Protein AF-A0A0G1S3M0-F1 (afdb_monomer)

Nearest PDB structures (foldseek):
  1oz9-assembly1_A  TM=9.250E-01  e=3.727E-05  Aquifex aeolicus
  1xm5-assembly1_A  TM=8.396E-01  e=1.867E-04  Escherichia coli
  1xax-assembly1_A  TM=6.428E-01  e=8.009E-03  Haemophilus influenzae
  8sps-assembly1_M  TM=9.446E-01  e=9.217E+00  Homo sapiens

Radius of gyration: 14.16 Å; Cα contacts (8 Å, |Δi|>4): 96; chains: 1; bounding box: 29×24×42 Å

pLDDT: mean 88.84, std 9.28, range [47.5, 98.06]

Sequence (77 aa):
MKKLHKQYMETDETTDVLSFPLEFDRVYPDGITRLGDIAVCVPVAERQARENGRSIQEEINFLVRHGAMHLLGVHHE

Organism: NCBI:txid1618364

Foldseek 3Di:
DQVCCCVPVVDSDDDQKDADADDQPDQDPVRDGDLGDMDGDQVVLVVVCVVVVHDSVVSVVVRVVVNVCVSVVNDDD

Secondary structure (DSSP, 8-state):
-HHHHHHHSSS----SEEEEEPPTT---TT-----EEEEE-HHHHHHHHHHTT--HHHHHHHHHHHHHHHHTT----

Solvent-accessible surface area (backbone atoms only — not comparable to full-atom values): 4601 Å² total; per-residue (Å²): 96,44,70,54,31,37,74,76,65,78,36,86,53,76,68,51,63,46,59,48,62,43,67,84,86,62,82,46,96,84,74,61,85,62,50,58,49,72,51,72,30,62,76,47,35,50,51,49,8,60,77,69,76,45,54,56,67,58,35,49,51,50,47,50,54,54,30,51,36,46,43,70,71,50,76,80,132

Mean predicted aligned error: 4.79 Å

Structure (mmCIF, N/CA/C/O backbone):
data_AF-A0A0G1S3M0-F1
#
_entry.id   AF-A0A0G1S3M0-F1
#
loop_
_atom_site.group_PDB
_atom_site.id
_atom_site.type_symbol
_atom_site.label_atom_id
_atom_site.label_alt_id
_atom_site.label_comp_id
_atom_site.label_asym_id
_atom_site.label_entity_id
_atom_site.label_seq_id
_atom_site.pdbx_PDB_ins_code
_atom_site.Cartn_x
_atom_site.Cartn_y
_atom_site.Cartn_z
_atom_site.occupancy
_atom_site.B_iso_or_equiv
_atom_site.auth_seq_id
_atom_site.auth_comp_id
_atom_site.auth_asym_id
_atom_site.auth_atom_id
_atom_site.pdbx_PDB_model_num
ATOM 1 N N . MET A 1 1 ? -12.674 -0.057 -1.969 1.00 86.12 1 MET A N 1
ATOM 2 C CA . MET A 1 1 ? -11.874 -1.193 -1.473 1.00 86.12 1 MET A CA 1
ATOM 3 C C . MET A 1 1 ? -12.578 -2.528 -1.657 1.00 86.12 1 MET A C 1
ATOM 5 O O . MET A 1 1 ? -12.126 -3.286 -2.493 1.00 86.12 1 MET A O 1
ATOM 9 N N . LYS A 1 2 ? -13.724 -2.785 -1.012 1.00 79.94 2 LYS A N 1
ATOM 10 C CA . LYS A 1 2 ? -14.480 -4.047 -1.152 1.00 79.94 2 LYS A CA 1
ATOM 11 C C . LYS A 1 2 ? -14.686 -4.533 -2.604 1.00 79.94 2 LYS A C 1
ATOM 13 O O . LYS A 1 2 ? -14.431 -5.687 -2.912 1.00 79.94 2 LYS A O 1
ATOM 18 N N . LYS A 1 3 ? -15.044 -3.628 -3.530 1.00 83.00 3 LYS A N 1
ATOM 19 C CA . LYS A 1 3 ? -15.136 -3.941 -4.973 1.00 83.00 3 LYS A CA 1
ATOM 20 C C . LYS A 1 3 ? -13.801 -4.402 -5.582 1.00 83.00 3 LYS A C 1
ATOM 22 O O . LYS A 1 3 ? -13.805 -5.330 -6.376 1.00 83.00 3 LYS A O 1
ATOM 27 N N . LEU A 1 4 ? -12.689 -3.754 -5.220 1.00 81.62 4 LEU A N 1
ATOM 28 C CA . LEU A 1 4 ? -11.350 -4.125 -5.693 1.00 81.62 4 LEU A CA 1
ATOM 29 C C . LEU A 1 4 ? -10.939 -5.480 -5.115 1.00 81.62 4 LEU A C 1
ATOM 31 O O . LEU A 1 4 ? -10.515 -6.348 -5.860 1.00 81.62 4 LEU A O 1
ATOM 35 N N . HIS A 1 5 ? -11.146 -5.693 -3.817 1.00 86.12 5 HIS A N 1
ATOM 36 C CA . HIS A 1 5 ? -10.839 -6.966 -3.171 1.00 86.12 5 HIS A CA 1
ATOM 37 C C . HIS A 1 5 ? -11.611 -8.124 -3.811 1.00 86.12 5 HIS A C 1
ATOM 39 O O . HIS A 1 5 ? -11.018 -9.103 -4.239 1.00 86.12 5 HIS A O 1
ATOM 45 N N . LYS A 1 6 ? -12.920 -7.955 -4.028 1.00 82.81 6 LYS A N 1
ATOM 46 C CA . LYS A 1 6 ? -13.730 -8.951 -4.733 1.00 82.81 6 LYS A CA 1
ATOM 47 C C . LYS A 1 6 ? -13.249 -9.212 -6.163 1.00 82.81 6 LYS A C 1
ATOM 49 O O . LYS A 1 6 ? -13.299 -10.345 -6.621 1.00 82.81 6 LYS A O 1
ATOM 54 N N . GLN A 1 7 ? -12.832 -8.167 -6.877 1.00 85.81 7 GLN A N 1
ATOM 55 C CA . GLN A 1 7 ? -12.411 -8.271 -8.274 1.00 85.81 7 GLN A CA 1
ATOM 56 C C . GLN A 1 7 ? -11.023 -8.907 -8.439 1.00 85.81 7 GLN A C 1
ATOM 58 O O . GLN A 1 7 ? -10.802 -9.577 -9.439 1.00 85.81 7 GLN A O 1
ATOM 63 N N . TYR A 1 8 ? -10.104 -8.681 -7.498 1.00 83.31 8 TYR A N 1
ATOM 64 C CA . TYR A 1 8 ? -8.690 -9.045 -7.649 1.00 83.31 8 TYR A CA 1
ATOM 65 C C . TYR A 1 8 ? -8.190 -10.100 -6.650 1.00 83.31 8 TYR A C 1
ATOM 67 O O . TYR A 1 8 ? -7.164 -10.712 -6.907 1.00 83.31 8 TYR A O 1
ATOM 75 N N . MET A 1 9 ? -8.900 -10.324 -5.542 1.00 80.44 9 MET A N 1
ATOM 76 C CA . MET A 1 9 ? -8.571 -11.304 -4.491 1.00 80.44 9 MET A CA 1
ATOM 77 C C . MET A 1 9 ? -9.680 -12.353 -4.295 1.00 80.44 9 MET A C 1
ATOM 79 O O . MET A 1 9 ? -9.649 -13.099 -3.321 1.00 80.44 9 MET A O 1
ATOM 83 N N . GLU A 1 10 ? -10.700 -12.364 -5.168 1.00 78.44 10 GLU A N 1
ATOM 84 C CA . GLU A 1 10 ? -11.834 -13.314 -5.201 1.00 78.44 10 GLU A CA 1
ATOM 85 C C . GLU A 1 10 ? -12.590 -13.509 -3.869 1.00 78.44 10 GLU A C 1
ATOM 87 O O . GLU A 1 10 ? -13.363 -14.449 -3.690 1.00 78.44 10 GLU A O 1
ATOM 92 N N . THR A 1 11 ? -12.427 -12.576 -2.934 1.00 71.12 11 THR A N 1
ATOM 93 C CA . THR A 1 11 ? -12.978 -12.627 -1.577 1.00 71.12 11 THR A CA 1
ATOM 94 C C . THR A 1 11 ? -13.672 -11.304 -1.258 1.00 71.12 11 THR A C 1
ATOM 96 O O . THR A 1 11 ? -13.210 -10.226 -1.636 1.00 71.12 11 THR A O 1
ATOM 99 N N . ASP A 1 12 ? -14.816 -11.358 -0.568 1.00 74.94 12 ASP A N 1
ATOM 100 C CA . ASP A 1 12 ? -15.659 -10.175 -0.297 1.00 74.94 12 ASP A CA 1
ATOM 101 C C . ASP A 1 12 ? -15.245 -9.400 0.971 1.00 74.94 12 ASP A C 1
ATOM 103 O O . ASP A 1 12 ? -16.033 -8.658 1.566 1.00 74.94 12 ASP A O 1
ATOM 107 N N . GLU A 1 13 ? -14.000 -9.580 1.400 1.00 73.44 13 GLU A N 1
ATOM 1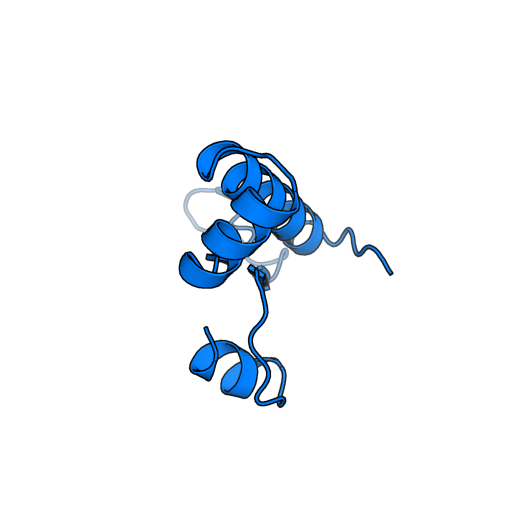08 C CA . GLU A 1 13 ? -13.445 -8.937 2.583 1.00 73.44 13 GLU A CA 1
ATOM 109 C C . GLU A 1 13 ? -12.975 -7.505 2.287 1.00 73.44 13 GLU A C 1
ATOM 111 O O . GLU A 1 13 ? -12.823 -7.069 1.142 1.00 73.44 13 GLU A O 1
ATOM 116 N N . THR A 1 14 ? -12.816 -6.708 3.342 1.00 78.38 14 THR A N 1
ATOM 117 C CA . THR A 1 14 ? -12.239 -5.364 3.238 1.00 78.38 14 THR A CA 1
ATOM 118 C C . THR A 1 14 ? -10.871 -5.378 3.890 1.00 78.38 14 THR A C 1
ATOM 120 O O . THR A 1 14 ? -10.784 -5.516 5.105 1.00 78.38 14 THR A O 1
ATOM 123 N N . THR A 1 15 ? -9.835 -5.188 3.079 1.00 85.56 15 THR A N 1
ATOM 124 C CA . THR A 1 15 ? -8.459 -5.010 3.549 1.00 85.56 15 THR A CA 1
ATOM 125 C C . THR A 1 15 ? -8.104 -3.527 3.722 1.00 85.56 15 THR A C 1
ATOM 127 O O . THR A 1 15 ? -8.829 -2.633 3.263 1.00 85.56 15 THR A O 1
ATOM 130 N N . ASP A 1 16 ? -6.997 -3.260 4.401 1.00 89.12 16 ASP A N 1
ATOM 131 C CA . ASP A 1 16 ? -6.421 -1.935 4.620 1.00 89.12 16 ASP A CA 1
ATOM 132 C C . ASP A 1 16 ? -5.655 -1.415 3.393 1.00 89.12 16 ASP A C 1
ATOM 134 O O . ASP A 1 16 ? -5.828 -0.251 3.009 1.00 89.12 16 ASP A O 1
ATOM 138 N N . VAL A 1 17 ? -4.887 -2.276 2.725 1.00 93.69 17 VAL A N 1
ATOM 139 C CA . VAL A 1 17 ? -4.085 -1.947 1.542 1.00 93.69 17 VAL A CA 1
ATOM 140 C C . VAL A 1 17 ? -4.104 -3.068 0.496 1.00 93.69 17 VAL A C 1
ATOM 142 O O . VAL A 1 17 ? -4.139 -4.252 0.815 1.00 93.69 17 VAL A O 1
ATOM 145 N N . LEU A 1 18 ? -4.087 -2.681 -0.781 1.00 92.69 18 LEU A N 1
ATOM 146 C CA . LEU A 1 18 ? -3.864 -3.567 -1.925 1.00 92.69 18 LEU A CA 1
ATOM 147 C C . LEU A 1 18 ? -2.708 -3.032 -2.769 1.00 92.69 18 LEU A C 1
ATOM 149 O O . LEU A 1 18 ? -2.644 -1.828 -3.028 1.00 92.69 18 LEU A O 1
ATOM 153 N N . SER A 1 19 ? -1.854 -3.937 -3.241 1.00 93.31 19 SER A N 1
ATOM 154 C CA . SER A 1 19 ? -0.764 -3.643 -4.173 1.00 93.31 19 SER A CA 1
ATOM 155 C C . SER A 1 19 ? -1.015 -4.337 -5.507 1.00 93.31 19 SER A C 1
ATOM 157 O O . SER A 1 19 ? -1.305 -5.531 -5.543 1.00 93.31 19 SER A O 1
ATOM 159 N N . PHE A 1 20 ? -0.884 -3.592 -6.601 1.00 91.88 20 PHE A N 1
ATOM 160 C CA . PHE A 1 20 ? -1.080 -4.063 -7.969 1.00 91.88 20 PHE A CA 1
ATOM 161 C C . PHE A 1 20 ? 0.245 -3.941 -8.726 1.00 91.88 20 PHE A C 1
ATOM 163 O O . PHE A 1 20 ? 0.507 -2.880 -9.298 1.00 91.88 20 PHE A O 1
ATOM 170 N N . PRO A 1 21 ? 1.110 -4.970 -8.691 1.00 90.12 21 PRO A N 1
ATOM 171 C CA . PRO A 1 21 ? 2.400 -4.922 -9.363 1.00 90.12 21 PRO A CA 1
ATOM 172 C C . PRO A 1 21 ? 2.230 -4.859 -10.880 1.00 90.12 21 PRO A C 1
ATOM 174 O O . PRO A 1 21 ? 1.373 -5.529 -11.457 1.00 90.12 21 PRO A O 1
ATOM 177 N N . LEU A 1 22 ? 3.067 -4.050 -11.525 1.00 88.25 22 LEU A N 1
ATOM 178 C CA . LEU A 1 22 ? 3.266 -4.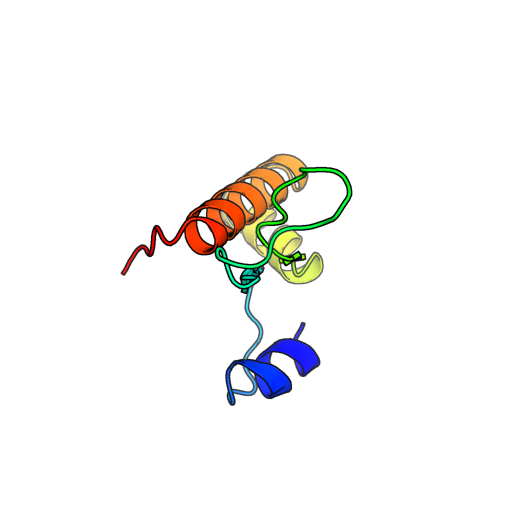095 -12.969 1.00 88.25 22 LEU A CA 1
ATOM 179 C C . LEU A 1 22 ? 4.410 -5.053 -13.300 1.00 88.25 22 LEU A C 1
ATOM 181 O O . LEU A 1 22 ? 5.300 -5.295 -12.487 1.00 88.25 22 LEU A O 1
ATOM 185 N N . GLU A 1 23 ? 4.386 -5.590 -14.516 1.00 78.75 23 GLU A N 1
ATOM 186 C CA . GLU A 1 23 ? 5.438 -6.480 -14.998 1.00 78.75 23 GLU A CA 1
ATOM 187 C C . GLU A 1 23 ? 6.782 -5.732 -15.054 1.00 78.75 23 GLU A C 1
ATOM 189 O O . GLU A 1 23 ? 6.908 -4.687 -15.700 1.00 78.75 23 GLU A O 1
ATOM 194 N N . PHE A 1 24 ? 7.786 -6.261 -14.350 1.00 71.31 24 PHE A N 1
ATOM 195 C CA . PHE A 1 24 ? 9.110 -5.643 -14.219 1.00 71.31 24 PHE A CA 1
ATOM 196 C C . PHE A 1 24 ? 9.901 -5.580 -15.532 1.00 71.31 24 PHE A C 1
ATOM 198 O O . PHE A 1 24 ? 10.821 -4.774 -15.658 1.00 71.31 24 PHE A O 1
ATOM 205 N N . ASP A 1 25 ? 9.571 -6.432 -16.497 1.00 74.25 25 ASP A N 1
ATOM 206 C CA . ASP A 1 25 ? 10.209 -6.520 -17.811 1.00 74.25 25 ASP A CA 1
ATOM 207 C C . ASP A 1 25 ? 9.655 -5.501 -18.820 1.00 74.25 25 ASP A C 1
ATOM 209 O O . ASP A 1 25 ? 10.229 -5.308 -19.897 1.00 74.25 25 ASP A O 1
ATOM 213 N N . ARG A 1 26 ? 8.582 -4.780 -18.471 1.00 81.06 26 ARG A N 1
ATOM 214 C CA . ARG A 1 26 ? 8.039 -3.720 -19.316 1.00 81.06 26 ARG A CA 1
ATOM 215 C C . ARG A 1 26 ? 8.926 -2.473 -19.275 1.00 81.06 26 ARG A C 1
AT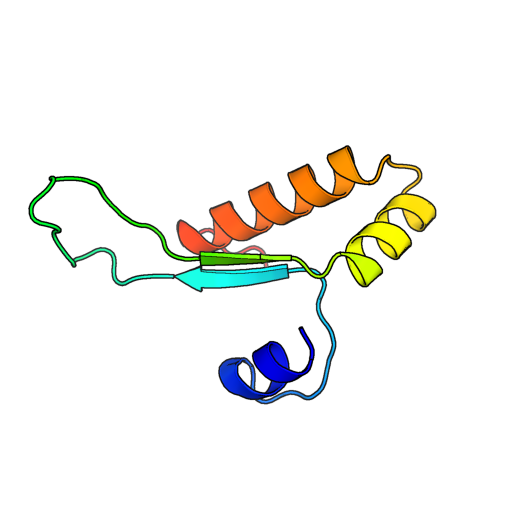OM 217 O O . ARG A 1 26 ? 8.947 -1.719 -18.303 1.00 81.06 26 ARG A O 1
ATOM 224 N N 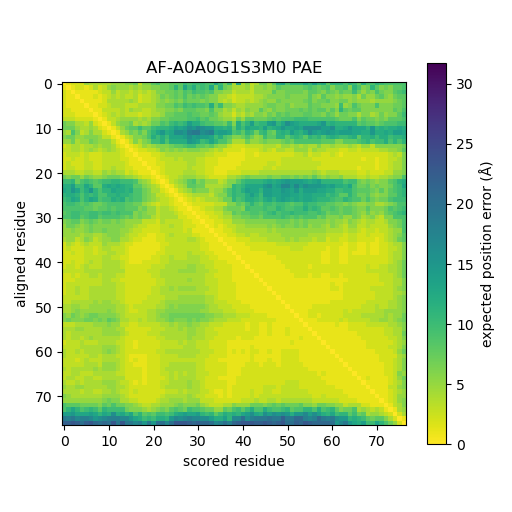. VAL A 1 27 ? 9.576 -2.190 -20.402 1.00 82.75 27 VAL A N 1
ATOM 225 C CA . VAL A 1 27 ? 10.349 -0.958 -20.613 1.00 82.75 27 VAL A CA 1
ATOM 226 C C . VAL A 1 27 ? 9.450 0.141 -21.175 1.00 82.75 27 VAL A C 1
ATOM 228 O O . VAL A 1 27 ? 8.829 -0.019 -22.226 1.00 82.75 27 VAL A O 1
ATOM 231 N N . TYR A 1 28 ? 9.399 1.279 -20.486 1.00 86.19 28 TYR A N 1
ATOM 232 C CA . TYR A 1 28 ? 8.665 2.455 -20.944 1.00 86.19 28 TYR A CA 1
ATOM 233 C C . TYR A 1 28 ? 9.582 3.416 -21.724 1.00 86.19 28 TYR A C 1
ATOM 235 O O . TYR A 1 28 ? 10.769 3.510 -21.404 1.00 86.19 28 TYR A O 1
ATOM 243 N N . PRO A 1 29 ? 9.063 4.163 -22.722 1.00 90.06 29 PRO A N 1
ATOM 244 C CA . PRO A 1 29 ? 9.879 5.037 -23.579 1.00 90.06 29 PRO A CA 1
ATOM 245 C C . PRO A 1 29 ? 10.636 6.153 -22.848 1.00 90.06 29 PRO A C 1
ATOM 247 O O . PRO A 1 29 ? 11.612 6.677 -23.375 1.00 90.06 29 PRO A O 1
ATOM 250 N N . ASP A 1 30 ? 10.184 6.529 -21.652 1.00 94.00 30 ASP A N 1
ATOM 251 C CA . ASP A 1 30 ? 10.816 7.539 -20.800 1.00 94.00 30 ASP A CA 1
ATOM 252 C C . ASP A 1 30 ? 11.950 6.983 -19.924 1.00 94.00 30 ASP A C 1
ATOM 254 O O . ASP A 1 30 ? 12.589 7.739 -19.197 1.00 94.00 30 ASP A O 1
ATOM 258 N N . GLY A 1 31 ? 12.208 5.672 -19.979 1.00 89.00 31 GLY A N 1
ATOM 259 C CA . GLY A 1 31 ? 13.214 5.007 -19.152 1.00 89.00 31 GLY A CA 1
ATOM 260 C C . GLY A 1 31 ? 12.842 4.920 -17.669 1.00 89.00 31 GLY A C 1
ATOM 261 O O . GLY A 1 31 ? 13.694 4.572 -16.855 1.00 89.00 31 GLY A O 1
ATOM 262 N N . ILE A 1 32 ? 11.594 5.231 -17.297 1.00 89.25 32 ILE A N 1
ATOM 263 C CA . ILE A 1 32 ? 11.135 5.207 -15.906 1.00 89.25 32 ILE A CA 1
ATOM 264 C C . ILE A 1 32 ? 10.488 3.856 -15.601 1.00 89.25 32 ILE A C 1
ATOM 266 O O . ILE A 1 32 ? 9.449 3.494 -16.166 1.00 89.25 32 ILE A O 1
ATOM 270 N N . THR A 1 33 ? 11.069 3.135 -14.643 1.00 87.50 33 THR A N 1
ATOM 271 C CA . THR A 1 33 ? 10.473 1.918 -14.087 1.00 87.50 33 THR A CA 1
ATOM 272 C C . THR A 1 33 ? 9.205 2.259 -13.312 1.00 87.50 33 THR A C 1
ATOM 274 O O . THR A 1 33 ? 9.214 3.103 -12.416 1.00 87.50 33 THR A O 1
ATOM 277 N N . ARG A 1 34 ? 8.107 1.573 -13.631 1.00 89.75 34 ARG A N 1
ATOM 278 C CA . ARG A 1 34 ? 6.829 1.694 -12.923 1.00 89.75 34 ARG A CA 1
ATOM 279 C C . ARG A 1 34 ? 6.575 0.394 -12.175 1.00 89.75 34 ARG A C 1
ATOM 281 O O . ARG A 1 34 ? 6.424 -0.640 -12.810 1.00 89.75 34 ARG A O 1
ATOM 288 N N . LEU A 1 35 ? 6.543 0.464 -10.846 1.00 91.00 35 LEU A N 1
ATOM 289 C CA . LEU A 1 35 ? 6.359 -0.711 -9.986 1.00 91.00 35 LEU A CA 1
ATOM 290 C C . LEU A 1 35 ? 4.901 -1.184 -9.939 1.00 91.00 35 LEU A C 1
ATOM 292 O O . LEU A 1 35 ? 4.643 -2.362 -9.719 1.00 91.00 35 LEU A O 1
ATOM 296 N N . GLY A 1 36 ? 3.958 -0.266 -10.153 1.00 92.94 36 GLY A N 1
ATOM 297 C CA . GLY A 1 36 ? 2.527 -0.527 -10.079 1.00 92.94 36 GLY A CA 1
ATOM 298 C C . GLY A 1 36 ? 1.808 0.443 -9.157 1.00 92.94 36 GLY A C 1
ATOM 299 O O . GLY A 1 36 ? 2.319 1.528 -8.873 1.00 92.94 36 GLY A O 1
ATOM 300 N N . ASP A 1 37 ? 0.629 0.036 -8.702 1.00 94.81 37 ASP A N 1
ATOM 301 C CA . ASP A 1 37 ? -0.286 0.888 -7.947 1.00 94.81 37 ASP A CA 1
ATOM 302 C C . ASP A 1 37 ? -0.486 0.378 -6.516 1.00 94.81 37 ASP A C 1
ATOM 304 O O . ASP A 1 37 ? -0.505 -0.825 -6.258 1.00 94.81 37 ASP A O 1
ATOM 308 N N . ILE A 1 38 ? -0.692 1.306 -5.580 1.00 95.44 38 ILE A N 1
ATOM 309 C CA . ILE A 1 38 ? -1.080 1.011 -4.195 1.00 95.44 38 ILE A CA 1
ATOM 310 C C . ILE A 1 38 ? -2.427 1.675 -3.933 1.00 95.44 38 ILE A C 1
ATOM 312 O O . ILE A 1 38 ? -2.570 2.891 -4.075 1.00 95.44 38 ILE A O 1
ATOM 316 N N . ALA A 1 39 ? -3.413 0.891 -3.507 1.00 95.69 39 ALA A N 1
ATOM 317 C CA . ALA A 1 39 ? -4.706 1.394 -3.066 1.00 95.69 39 ALA A CA 1
ATOM 318 C C . ALA A 1 39 ? -4.829 1.256 -1.546 1.00 95.69 39 ALA A C 1
ATOM 320 O O . ALA A 1 39 ? -4.750 0.152 -1.015 1.00 95.69 39 ALA A O 1
ATOM 321 N N . VAL A 1 40 ? -5.087 2.367 -0.853 1.00 95.44 40 VAL A N 1
ATOM 322 C CA . VAL A 1 40 ? -5.279 2.402 0.607 1.00 95.44 40 VAL A CA 1
ATOM 323 C C . VAL A 1 40 ? -6.747 2.663 0.937 1.00 95.44 40 VAL A C 1
ATOM 325 O O . VAL A 1 40 ? -7.391 3.542 0.356 1.00 95.44 40 VAL A O 1
ATOM 328 N N . CYS A 1 41 ? -7.305 1.908 1.882 1.00 95.44 41 CYS A N 1
ATOM 329 C CA . CYS A 1 41 ? -8.658 2.117 2.380 1.00 95.44 41 CYS A CA 1
ATOM 330 C C . CYS A 1 41 ? -8.658 3.119 3.542 1.00 95.44 41 CYS A C 1
ATOM 332 O O . CYS A 1 41 ? -8.490 2.733 4.695 1.00 95.44 41 CYS A O 1
ATOM 334 N N . VAL A 1 42 ? -8.901 4.402 3.251 1.00 94.44 42 VAL A N 1
ATOM 335 C CA . VAL A 1 42 ? -8.876 5.475 4.268 1.00 94.44 42 VAL A CA 1
ATOM 336 C C . VAL A 1 42 ? -9.744 5.175 5.503 1.00 94.44 42 VAL A C 1
ATOM 338 O O . VAL A 1 42 ? -9.223 5.302 6.606 1.00 94.44 42 VAL A O 1
ATOM 341 N N . PRO A 1 43 ? -11.003 4.697 5.390 1.00 95.06 43 PRO A N 1
ATOM 342 C CA . PRO A 1 43 ? -11.801 4.382 6.579 1.00 95.06 43 PRO A CA 1
ATOM 343 C C . PRO A 1 43 ? -11.199 3.282 7.468 1.00 95.06 43 PRO A C 1
ATOM 345 O O . PRO A 1 43 ? -11.368 3.311 8.686 1.00 95.06 43 PRO A O 1
ATOM 348 N N . VAL A 1 44 ? -10.501 2.306 6.875 1.00 94.94 44 VAL A N 1
ATOM 349 C CA . VAL A 1 44 ? -9.806 1.252 7.630 1.00 94.94 44 VAL A CA 1
ATOM 350 C C . VAL A 1 44 ? -8.540 1.811 8.269 1.00 94.94 44 VAL A C 1
ATOM 352 O O . VAL A 1 44 ? -8.337 1.588 9.459 1.00 94.94 44 VAL A O 1
ATOM 355 N N . ALA A 1 45 ? -7.764 2.607 7.530 1.00 96.31 45 ALA A N 1
ATOM 356 C CA . ALA A 1 45 ? -6.580 3.279 8.055 1.00 96.31 45 ALA A CA 1
ATOM 357 C C . ALA A 1 45 ? -6.925 4.205 9.236 1.00 96.31 45 ALA A C 1
ATOM 359 O O . ALA A 1 45 ? -6.213 4.227 10.230 1.00 96.31 45 ALA A O 1
ATOM 360 N N . GLU A 1 46 ? -8.051 4.925 9.197 1.00 96.94 46 GLU A N 1
ATOM 361 C CA . GLU A 1 46 ? -8.515 5.731 10.336 1.00 96.94 46 GLU A CA 1
ATOM 362 C C . GLU A 1 46 ? -8.880 4.889 11.560 1.00 96.94 46 GLU A C 1
ATOM 364 O O . GLU A 1 46 ? -8.671 5.322 12.695 1.00 96.94 46 GLU A O 1
ATOM 369 N N . ARG A 1 47 ? -9.466 3.705 11.359 1.00 96.69 47 ARG A N 1
ATOM 370 C CA . ARG A 1 47 ? -9.765 2.779 12.457 1.00 96.69 47 ARG A CA 1
ATOM 371 C C . ARG A 1 47 ? -8.469 2.242 13.068 1.00 96.69 47 ARG A C 1
ATOM 373 O O . ARG A 1 47 ? -8.289 2.375 14.274 1.00 96.69 47 ARG A O 1
ATOM 380 N N . GLN A 1 48 ? -7.555 1.746 12.236 1.00 96.75 48 GLN A N 1
ATOM 381 C CA . GLN A 1 48 ? -6.249 1.232 12.658 1.00 96.75 48 GLN A CA 1
ATOM 382 C C . GLN A 1 48 ? -5.401 2.307 13.342 1.00 96.75 48 GLN A C 1
ATOM 384 O O . GLN A 1 48 ? -4.795 2.039 14.371 1.00 96.75 48 GLN A O 1
ATOM 389 N N . ALA A 1 49 ? -5.409 3.545 12.838 1.00 97.69 49 ALA A N 1
ATOM 390 C CA . ALA A 1 49 ? -4.705 4.663 13.460 1.00 97.69 49 ALA A CA 1
ATOM 391 C C . ALA A 1 49 ? -5.168 4.877 14.911 1.00 97.69 49 ALA A C 1
ATOM 393 O O . ALA A 1 49 ? -4.343 4.988 15.816 1.00 97.69 49 ALA A O 1
ATOM 394 N N . ARG A 1 50 ? -6.489 4.853 15.155 1.00 97.69 50 ARG A N 1
ATOM 395 C CA . ARG A 1 50 ? -7.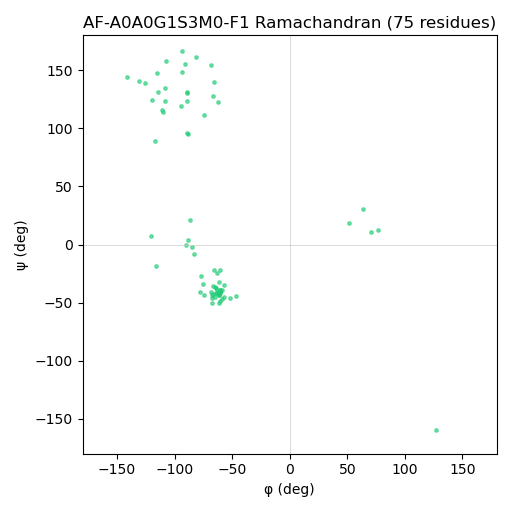057 4.963 16.511 1.00 97.69 50 ARG A CA 1
ATOM 396 C C . ARG A 1 50 ? -6.681 3.768 17.389 1.00 97.69 50 ARG A C 1
ATOM 398 O O . ARG A 1 50 ? -6.288 3.974 18.532 1.00 97.69 50 ARG A O 1
ATOM 405 N N . GLU A 1 51 ? -6.785 2.548 16.865 1.00 97.44 51 GLU A N 1
ATOM 406 C CA . GLU A 1 51 ? -6.459 1.305 17.588 1.00 97.44 51 GLU A CA 1
ATOM 407 C C . GLU A 1 51 ? -4.969 1.220 17.958 1.00 97.44 51 GLU A C 1
ATOM 409 O O . GLU A 1 51 ? -4.625 0.797 19.059 1.00 97.44 51 GLU A O 1
ATO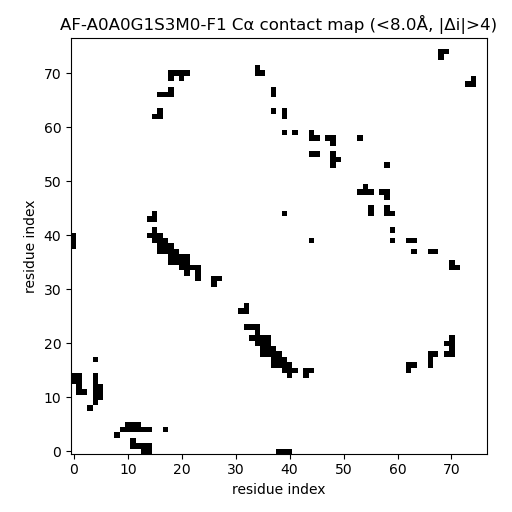M 414 N N . ASN A 1 52 ? -4.092 1.693 17.071 1.00 95.94 52 ASN A N 1
ATOM 415 C CA . ASN A 1 52 ? -2.639 1.657 17.230 1.00 95.94 52 ASN A CA 1
ATOM 416 C C . ASN A 1 52 ? -2.066 2.900 17.932 1.00 95.94 52 ASN A C 1
ATOM 418 O O . ASN A 1 52 ? -0.848 2.997 18.091 1.00 95.94 52 ASN A O 1
ATOM 422 N N . GLY A 1 53 ? -2.905 3.869 18.320 1.00 96.81 53 GLY A N 1
ATOM 423 C CA . GLY A 1 53 ? -2.460 5.119 18.945 1.00 96.81 53 GLY A CA 1
ATOM 424 C C . GLY A 1 53 ? -1.585 5.993 18.036 1.00 96.81 53 GLY A C 1
ATOM 425 O O . GLY A 1 53 ? -0.705 6.698 18.526 1.00 96.81 53 GLY A O 1
ATOM 426 N N . ARG A 1 54 ? -1.802 5.928 16.719 1.00 96.81 54 ARG A N 1
ATOM 427 C CA . ARG A 1 54 ? -1.067 6.670 15.685 1.00 96.81 54 ARG A CA 1
ATOM 428 C C . ARG A 1 54 ? -1.927 7.778 15.090 1.00 96.81 54 ARG A C 1
ATOM 430 O O . ARG A 1 54 ? -3.156 7.717 15.088 1.00 96.81 54 ARG A O 1
ATOM 437 N N . SER A 1 55 ? -1.282 8.781 14.510 1.00 98.06 55 SER A N 1
ATOM 438 C CA . SER A 1 55 ? -1.954 9.689 13.584 1.00 98.06 55 SER A CA 1
ATOM 439 C C . SER A 1 55 ? -2.339 8.961 12.291 1.00 98.06 55 SER A C 1
ATOM 441 O O . SER A 1 55 ? -1.697 7.996 11.873 1.00 98.06 55 SER A O 1
ATOM 443 N N . ILE A 1 56 ? -3.366 9.464 11.600 1.00 97.38 56 ILE A N 1
ATOM 444 C CA . ILE A 1 56 ? -3.763 8.933 10.286 1.00 97.38 56 ILE A CA 1
ATOM 445 C C . ILE A 1 56 ? -2.612 8.984 9.270 1.00 97.38 56 ILE A C 1
ATOM 447 O O . ILE A 1 56 ? -2.466 8.085 8.448 1.00 97.38 56 ILE A O 1
ATOM 451 N N . GLN A 1 57 ? -1.762 10.009 9.343 1.00 97.69 57 GLN A N 1
ATOM 452 C CA . GLN A 1 57 ? -0.626 10.155 8.439 1.00 97.69 57 GLN A CA 1
ATOM 453 C C . GLN A 1 57 ? 0.439 9.080 8.685 1.00 97.69 57 GLN A C 1
ATOM 455 O O . GLN A 1 57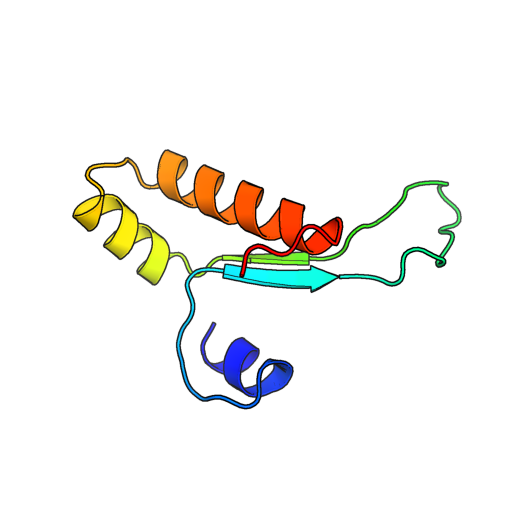 ? 0.975 8.524 7.730 1.00 97.69 57 GLN A O 1
ATOM 460 N N . GLU A 1 58 ? 0.725 8.755 9.947 1.00 97.88 58 GLU A N 1
ATOM 461 C CA . GLU A 1 58 ? 1.639 7.662 10.297 1.00 97.88 58 GLU A CA 1
ATOM 462 C C . GLU A 1 58 ? 1.107 6.309 9.825 1.00 97.88 58 GLU A C 1
ATOM 464 O O . GLU A 1 58 ? 1.873 5.518 9.273 1.00 97.88 58 GLU A O 1
ATOM 469 N N . GLU A 1 59 ? -0.195 6.060 9.980 1.00 97.94 59 GLU A N 1
ATOM 470 C CA . GLU A 1 59 ? -0.803 4.805 9.537 1.00 97.94 59 GLU A CA 1
ATOM 471 C C . GLU A 1 59 ? -0.797 4.679 8.008 1.00 97.94 59 GLU A C 1
ATOM 473 O O . GLU A 1 59 ? -0.393 3.650 7.472 1.00 97.94 59 GLU A O 1
ATOM 478 N N . ILE A 1 60 ? -1.134 5.747 7.278 1.00 97.38 60 ILE A N 1
ATOM 479 C CA . ILE A 1 60 ? -1.038 5.756 5.811 1.00 97.38 60 ILE A CA 1
ATOM 480 C C . ILE A 1 60 ? 0.412 5.539 5.360 1.00 97.38 60 ILE A C 1
ATOM 482 O O . ILE A 1 60 ? 0.650 4.741 4.457 1.00 97.38 60 ILE A O 1
ATOM 486 N N . ASN A 1 61 ? 1.392 6.190 5.995 1.00 97.12 61 ASN A N 1
ATOM 487 C CA . ASN A 1 61 ? 2.808 5.981 5.678 1.00 97.12 61 ASN A CA 1
ATOM 488 C C . ASN A 1 61 ? 3.234 4.525 5.908 1.00 97.12 61 ASN A C 1
ATOM 490 O O . ASN A 1 61 ? 3.977 3.961 5.102 1.00 97.12 61 ASN A O 1
ATOM 494 N N . PHE A 1 62 ? 2.762 3.910 6.994 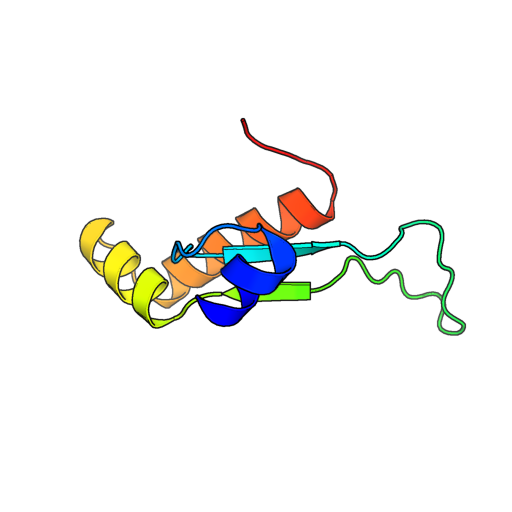1.00 96.50 62 PHE A N 1
ATOM 495 C CA . PHE A 1 62 ? 3.001 2.501 7.284 1.00 96.50 62 PHE A CA 1
ATOM 496 C C . PHE A 1 62 ? 2.417 1.596 6.190 1.00 96.50 62 PHE A C 1
ATOM 498 O O . PHE A 1 62 ? 3.151 0.771 5.640 1.00 96.50 62 PHE A O 1
ATOM 505 N N . LEU A 1 63 ? 1.147 1.795 5.826 1.00 96.19 63 LEU A N 1
ATOM 506 C CA . LEU A 1 63 ? 0.451 1.008 4.804 1.00 96.19 63 LEU A CA 1
ATOM 507 C C . LEU A 1 63 ? 1.068 1.182 3.413 1.00 96.19 63 LEU A C 1
ATOM 509 O O . LEU A 1 63 ? 1.255 0.200 2.701 1.00 96.19 63 LEU A O 1
ATOM 513 N N . VAL A 1 64 ? 1.450 2.402 3.026 1.00 96.38 64 VAL A N 1
ATOM 514 C CA . VAL A 1 64 ? 2.112 2.663 1.737 1.00 96.38 64 VAL A CA 1
ATOM 515 C C . VAL A 1 64 ? 3.496 2.023 1.693 1.00 96.38 64 VAL A C 1
ATOM 517 O O . VAL A 1 64 ? 3.842 1.399 0.693 1.00 96.38 64 VAL A O 1
ATOM 520 N N . ARG A 1 65 ? 4.281 2.109 2.775 1.00 95.50 65 ARG A N 1
ATOM 521 C CA . ARG A 1 65 ? 5.575 1.417 2.855 1.00 95.50 65 ARG A CA 1
ATOM 522 C C . ARG A 1 65 ? 5.397 -0.096 2.741 1.00 95.50 65 ARG A C 1
ATOM 524 O O . ARG A 1 65 ? 6.156 -0.736 2.023 1.00 95.50 65 ARG A O 1
ATOM 531 N N . HIS A 1 66 ? 4.400 -0.656 3.425 1.00 93.62 66 HIS A N 1
ATOM 532 C CA . HIS A 1 66 ? 4.056 -2.072 3.319 1.00 93.62 66 HIS A CA 1
ATOM 533 C C . HIS A 1 66 ? 3.659 -2.454 1.887 1.00 93.62 66 HIS A C 1
ATOM 535 O O . HIS A 1 66 ? 4.227 -3.383 1.319 1.00 93.62 66 HIS A O 1
ATOM 541 N N . GLY A 1 67 ? 2.766 -1.684 1.262 1.00 93.94 67 GLY A N 1
ATOM 542 C CA . GLY A 1 67 ? 2.343 -1.903 -0.117 1.00 93.94 67 GLY A CA 1
ATOM 543 C C . GLY A 1 67 ? 3.498 -1.818 -1.118 1.00 93.94 67 GLY A C 1
ATOM 544 O O . GLY A 1 67 ? 3.578 -2.639 -2.029 1.00 93.94 67 GLY A O 1
ATOM 545 N N . ALA A 1 68 ? 4.430 -0.883 -0.919 1.00 93.69 68 ALA A N 1
ATOM 546 C CA . ALA A 1 68 ? 5.613 -0.727 -1.762 1.00 93.69 68 ALA A CA 1
ATOM 547 C C . ALA A 1 68 ? 6.584 -1.911 -1.644 1.00 93.69 68 ALA A C 1
ATOM 549 O O . ALA A 1 68 ? 7.168 -2.307 -2.649 1.00 93.69 68 ALA A O 1
ATOM 550 N N . MET A 1 69 ? 6.733 -2.509 -0.456 1.00 91.94 69 MET A N 1
ATOM 551 C CA . MET A 1 69 ? 7.523 -3.738 -0.293 1.00 91.94 69 MET A CA 1
ATOM 552 C C . MET A 1 69 ? 6.941 -4.888 -1.124 1.00 91.94 69 MET A C 1
ATOM 554 O O . MET A 1 69 ? 7.692 -5.548 -1.840 1.00 91.94 69 MET A O 1
ATOM 558 N N . HIS A 1 70 ? 5.613 -5.050 -1.138 1.00 90.31 70 HIS A N 1
ATOM 559 C CA . HIS A 1 70 ? 4.958 -6.037 -2.007 1.00 90.31 70 HIS A CA 1
ATOM 560 C C . HIS A 1 70 ? 5.173 -5.749 -3.491 1.00 90.31 70 HIS A C 1
ATOM 562 O O . HIS A 1 70 ? 5.424 -6.677 -4.256 1.00 90.31 70 HIS A O 1
ATOM 568 N N . LEU A 1 71 ? 5.134 -4.477 -3.906 1.00 91.38 71 LEU A N 1
ATOM 569 C CA . LEU A 1 71 ? 5.447 -4.106 -5.291 1.00 91.38 71 LEU A CA 1
ATOM 570 C C . LEU A 1 71 ? 6.893 -4.434 -5.680 1.00 91.38 71 LEU A C 1
ATOM 572 O O . LEU A 1 71 ? 7.163 -4.607 -6.859 1.00 91.38 71 LEU A O 1
ATOM 576 N N . LEU A 1 72 ? 7.815 -4.524 -4.718 1.00 89.00 72 LEU A N 1
ATOM 577 C CA . LEU A 1 72 ? 9.212 -4.920 -4.928 1.00 89.00 72 LEU A CA 1
ATOM 578 C C . LEU A 1 72 ? 9.430 -6.443 -4.841 1.00 89.00 72 LEU A C 1
ATOM 580 O O . LEU A 1 72 ? 10.572 -6.894 -4.906 1.00 89.00 72 LEU A O 1
ATOM 584 N N . GLY A 1 73 ? 8.366 -7.237 -4.680 1.00 83.69 73 GLY A N 1
ATOM 585 C CA . GLY A 1 73 ? 8.454 -8.692 -4.51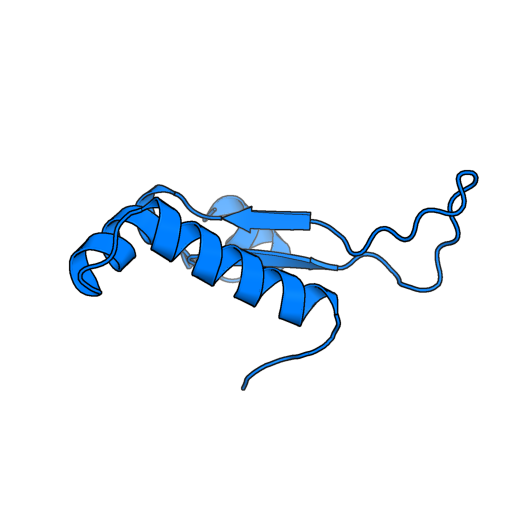1 1.00 83.69 73 GLY A CA 1
ATOM 586 C C . GLY A 1 73 ? 8.903 -9.134 -3.115 1.00 83.69 73 GLY A C 1
ATOM 587 O O . GLY A 1 73 ? 9.230 -10.302 -2.915 1.00 83.69 73 GLY A O 1
ATOM 588 N N . VAL A 1 74 ? 8.927 -8.220 -2.138 1.00 82.50 74 VAL A N 1
ATOM 589 C CA . VAL A 1 74 ? 9.165 -8.552 -0.730 1.00 82.50 74 VAL A CA 1
ATOM 590 C C . VAL A 1 74 ? 7.818 -8.854 -0.089 1.00 82.50 74 VAL A C 1
ATOM 592 O O . VAL A 1 74 ? 7.092 -7.949 0.326 1.00 82.50 74 VAL A O 1
ATOM 595 N N . HIS A 1 75 ? 7.483 -10.137 -0.024 1.00 73.44 75 HIS A N 1
ATOM 596 C CA . HIS A 1 75 ? 6.303 -10.613 0.684 1.00 73.44 75 HIS A CA 1
ATOM 597 C C . HIS A 1 75 ? 6.669 -10.911 2.142 1.00 73.44 75 HIS A C 1
ATOM 599 O O . HIS A 1 75 ? 7.656 -11.594 2.411 1.00 73.44 75 HIS A O 1
ATOM 605 N N . HIS A 1 76 ? 5.884 -10.389 3.083 1.00 63.47 76 HIS A N 1
ATOM 606 C CA . HIS A 1 76 ? 5.841 -10.941 4.435 1.00 63.47 76 HIS A CA 1
ATOM 607 C C . HIS A 1 76 ? 4.756 -12.022 4.457 1.00 63.47 76 HIS A C 1
ATOM 609 O O . HIS A 1 76 ? 3.665 -11.772 3.942 1.00 63.47 76 HIS A O 1
ATOM 615 N N . GLU A 1 77 ? 5.086 -13.197 4.997 1.00 47.50 77 GLU A N 1
ATOM 616 C CA . GLU A 1 77 ? 4.102 -14.224 5.377 1.00 47.50 77 GLU A CA 1
ATOM 617 C C . GLU A 1 77 ? 3.131 -13.709 6.447 1.00 47.50 77 GLU A C 1
ATOM 619 O O . GLU A 1 77 ? 3.569 -12.918 7.320 1.00 47.50 77 GLU A O 1
#

InterPro domains:
  IPR002036 Endoribonuclease YbeY [PF02130] (1-77)
  IPR002036 Endoribonuclease YbeY [PTHR46986] (2-77)
  IPR002036 Endoribonuclease YbeY [TIGR00043] (1-77)
  IPR023091 Metalloprotease catalytic domain superfamily, predicted [G3DSA:3.40.390.30] (1-77)